Protein AF-A0A4Q3TU62-F1 (afdb_monomer_lite)

Foldseek 3Di:
DDDDPPPDDPPQDDDDPDPQCPDPLDHDDDGDQADCVDPVSVVLVVDPVSVVSVVVVVVVVVVVVVVPPPPPVVVVVVPVPDD

Sequence (83 aa):
MEAADQPLLRRSHRDAGLAVLLAPDVPAVLLEMGFITNPDDERALADPARRRRLMRAVSEGIDRYFREPSAQLQMAASEVQGG

Radius of gyration: 17.19 Å; chains: 1; bounding box: 33×26×53 Å

pLDDT: mean 72.75, std 20.63, range [35.59, 97.5]

Structure (mmCIF, N/CA/C/O backbone):
data_AF-A0A4Q3TU62-F1
#
_entry.id   AF-A0A4Q3TU62-F1
#
loop_
_atom_site.group_PDB
_atom_site.id
_atom_site.type_symbol
_atom_site.label_atom_id
_atom_site.label_alt_id
_atom_site.label_comp_id
_atom_site.label_asym_id
_atom_site.label_entity_id
_atom_site.label_seq_id
_atom_site.pdbx_PDB_ins_code
_atom_site.Cartn_x
_atom_site.Cartn_y
_atom_site.Cartn_z
_atom_site.occupancy
_atom_site.B_iso_or_equiv
_atom_site.auth_seq_id
_atom_site.auth_comp_id
_atom_site.auth_asym_id
_atom_site.auth_atom_id
_atom_site.pdbx_PDB_model_num
ATOM 1 N N . MET A 1 1 ? -12.033 -19.227 -14.886 1.00 43.59 1 MET A N 1
ATOM 2 C CA . MET A 1 1 ? -12.150 -18.519 -13.594 1.00 43.59 1 MET A CA 1
ATOM 3 C C . MET A 1 1 ? -10.790 -18.612 -12.924 1.00 43.59 1 MET A C 1
ATOM 5 O O . MET A 1 1 ? -10.525 -19.589 -12.245 1.00 43.59 1 MET A O 1
ATOM 9 N N . GLU A 1 2 ? -9.886 -17.683 -13.236 1.00 39.78 2 GLU A N 1
ATOM 10 C CA . GLU A 1 2 ? -8.476 -17.766 -12.833 1.00 39.78 2 GLU A CA 1
ATOM 11 C C . GLU A 1 2 ? -8.237 -16.801 -11.669 1.00 39.78 2 GLU A C 1
ATOM 13 O O . GLU A 1 2 ? -8.106 -15.584 -11.830 1.00 39.78 2 GLU A O 1
ATOM 18 N N . ALA A 1 3 ? -8.303 -17.346 -10.457 1.00 47.00 3 ALA A N 1
ATOM 19 C CA . ALA A 1 3 ? -7.883 -16.646 -9.261 1.00 47.00 3 ALA A CA 1
ATOM 20 C C . ALA A 1 3 ? -6.359 -16.508 -9.336 1.00 47.00 3 ALA A C 1
ATOM 22 O O . ALA A 1 3 ? -5.643 -17.481 -9.154 1.00 47.00 3 ALA A O 1
ATOM 23 N N . ALA A 1 4 ? -5.872 -15.315 -9.682 1.00 48.59 4 ALA A N 1
ATOM 24 C CA . ALA A 1 4 ? -4.450 -15.040 -9.713 1.00 48.59 4 ALA A CA 1
ATOM 25 C C . ALA A 1 4 ? -3.787 -15.388 -8.385 1.00 48.59 4 ALA A C 1
ATOM 27 O O . ALA A 1 4 ? -4.063 -14.798 -7.336 1.00 48.59 4 ALA A O 1
ATOM 28 N N . ASP A 1 5 ? -2.887 -16.336 -8.546 1.00 54.97 5 ASP A N 1
ATOM 29 C CA . ASP A 1 5 ? -1.838 -16.771 -7.663 1.00 54.97 5 ASP A CA 1
ATOM 30 C C . ASP A 1 5 ? -0.720 -15.718 -7.719 1.00 54.97 5 ASP A C 1
ATOM 32 O O . ASP A 1 5 ? 0.240 -15.810 -8.481 1.00 54.97 5 ASP A O 1
ATOM 36 N N . GLN A 1 6 ? -0.926 -14.598 -7.026 1.00 57.22 6 GLN A N 1
ATOM 37 C CA . GLN 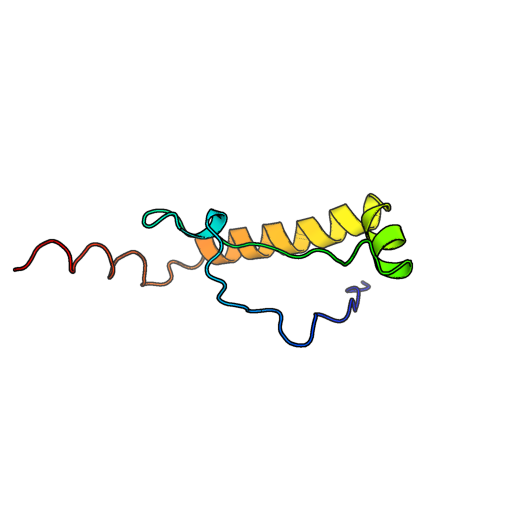A 1 6 ? 0.164 -13.674 -6.722 1.00 57.22 6 GLN A CA 1
ATOM 38 C C . GLN A 1 6 ? 0.682 -14.090 -5.344 1.00 57.22 6 GLN A C 1
ATOM 40 O O . GLN A 1 6 ? -0.083 -13.991 -4.378 1.00 57.22 6 GLN A O 1
ATOM 45 N N . PRO A 1 7 ? 1.922 -14.597 -5.235 1.00 55.91 7 PRO A N 1
ATOM 46 C CA . PRO A 1 7 ? 2.440 -15.085 -3.969 1.00 55.91 7 PRO A CA 1
ATOM 47 C C . PRO A 1 7 ? 2.477 -13.932 -2.968 1.00 55.91 7 PRO A C 1
ATOM 49 O O . PRO A 1 7 ? 3.183 -12.942 -3.156 1.00 55.91 7 PRO A O 1
ATOM 52 N N . LEU A 1 8 ? 1.686 -14.056 -1.903 1.00 63.09 8 LEU A N 1
ATOM 53 C CA . LEU A 1 8 ? 1.720 -13.112 -0.796 1.00 63.09 8 LEU A CA 1
ATOM 54 C C . LEU A 1 8 ? 3.109 -13.146 -0.155 1.00 63.09 8 LEU A C 1
ATOM 56 O O . LEU A 1 8 ? 3.735 -14.203 -0.027 1.00 63.09 8 LEU A O 1
ATOM 60 N N . LEU A 1 9 ? 3.581 -11.984 0.290 1.00 62.78 9 LEU A N 1
ATOM 61 C CA . LEU A 1 9 ? 4.807 -11.898 1.071 1.00 62.78 9 LEU A CA 1
ATOM 62 C C . LEU A 1 9 ? 4.705 -12.836 2.280 1.00 62.78 9 LEU A C 1
ATOM 64 O O . LEU A 1 9 ? 3.699 -12.842 2.989 1.00 62.78 9 LEU A O 1
ATOM 68 N N . ARG A 1 10 ? 5.779 -13.590 2.558 1.00 54.66 10 ARG A N 1
ATOM 69 C CA 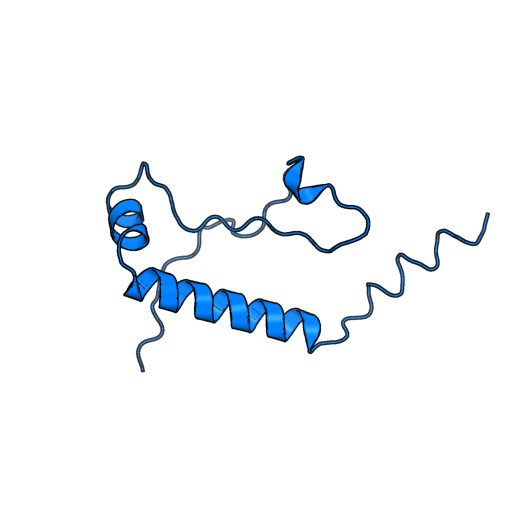. ARG A 1 10 ? 5.870 -14.568 3.668 1.00 54.66 10 ARG A CA 1
ATOM 70 C C . ARG A 1 10 ? 5.505 -14.004 5.056 1.00 54.66 10 ARG A C 1
ATOM 72 O O . ARG A 1 10 ? 5.327 -14.778 5.989 1.00 54.66 10 ARG A O 1
ATOM 79 N N . ARG A 1 11 ? 5.425 -12.678 5.204 1.00 54.78 11 ARG A N 1
ATOM 80 C CA . ARG A 1 11 ? 4.972 -11.947 6.398 1.00 54.78 11 ARG A CA 1
ATOM 81 C C . ARG A 1 11 ? 4.068 -10.786 5.982 1.00 54.78 11 ARG A C 1
ATOM 83 O O . ARG A 1 11 ? 4.535 -9.651 5.900 1.00 54.78 11 ARG A O 1
ATOM 90 N N . SER A 1 12 ? 2.810 -11.096 5.683 1.00 58.12 12 SER A N 1
ATOM 91 C CA . SER A 1 12 ? 1.792 -10.127 5.257 1.00 58.12 12 SER A CA 1
ATOM 92 C C . SER A 1 12 ? 1.238 -9.276 6.404 1.00 58.12 12 SER A C 1
ATOM 94 O O . SER A 1 12 ? 0.821 -8.150 6.164 1.00 58.12 12 SER A O 1
ATOM 96 N N . HIS A 1 13 ? 1.269 -9.778 7.643 1.00 53.97 13 HIS A N 1
ATOM 97 C CA . HIS A 1 13 ? 0.894 -9.022 8.838 1.00 53.97 13 HIS A CA 1
ATOM 98 C C . HIS A 1 13 ? 2.147 -8.505 9.550 1.00 53.97 13 HIS A C 1
ATOM 100 O O . HIS A 1 13 ? 3.043 -9.291 9.883 1.00 53.97 13 HIS A O 1
ATOM 106 N N . ARG A 1 14 ? 2.229 -7.188 9.754 1.00 58.22 14 ARG A N 1
ATOM 107 C CA . ARG A 1 14 ? 3.339 -6.527 10.447 1.00 58.22 14 ARG A CA 1
ATOM 108 C C . ARG A 1 14 ? 2.804 -5.403 11.323 1.00 58.22 14 ARG A C 1
ATOM 110 O O . ARG A 1 14 ? 2.194 -4.475 10.806 1.00 58.22 14 ARG A O 1
ATOM 117 N N . ASP A 1 15 ? 3.130 -5.459 12.607 1.00 56.88 15 ASP A N 1
ATOM 118 C CA . ASP A 1 15 ? 2.970 -4.332 13.519 1.00 56.88 15 ASP A CA 1
ATOM 119 C C . ASP A 1 15 ? 4.217 -3.451 13.396 1.00 56.88 15 ASP A C 1
ATOM 121 O O . ASP A 1 15 ? 5.344 -3.900 13.623 1.00 56.88 15 ASP A O 1
ATOM 125 N N . ALA A 1 16 ? 4.039 -2.206 12.965 1.00 57.44 16 ALA A N 1
ATOM 126 C CA . ALA A 1 16 ? 5.117 -1.238 12.821 1.00 57.44 16 ALA A CA 1
ATOM 127 C C . ALA A 1 16 ? 4.691 0.080 13.473 1.00 57.44 16 ALA A C 1
ATOM 129 O O . ALA A 1 16 ? 3.559 0.519 13.290 1.00 57.44 16 ALA A O 1
ATOM 130 N N . GLY A 1 17 ? 5.601 0.721 14.215 1.00 52.91 17 GLY A N 1
ATOM 131 C CA . GLY A 1 17 ? 5.390 2.026 14.862 1.00 52.91 17 GLY A CA 1
ATOM 132 C C . GLY A 1 17 ? 5.363 3.184 13.864 1.00 52.91 17 GLY A C 1
ATOM 133 O O . GLY A 1 17 ? 6.103 4.154 14.004 1.00 52.91 17 GLY A O 1
ATOM 134 N N . LEU A 1 18 ? 4.575 3.049 12.800 1.00 60.31 18 LEU A N 1
ATOM 135 C CA . LEU A 1 18 ? 4.441 4.052 11.760 1.00 60.31 18 LEU A CA 1
ATOM 136 C C . LEU A 1 18 ? 3.431 5.098 12.224 1.00 60.31 18 LEU A C 1
ATOM 138 O O . LEU A 1 18 ? 2.295 4.761 12.541 1.00 60.31 18 LEU A O 1
ATOM 142 N N . ALA A 1 19 ? 3.831 6.372 12.202 1.00 60.16 19 ALA A N 1
ATOM 143 C CA . ALA A 1 19 ? 2.988 7.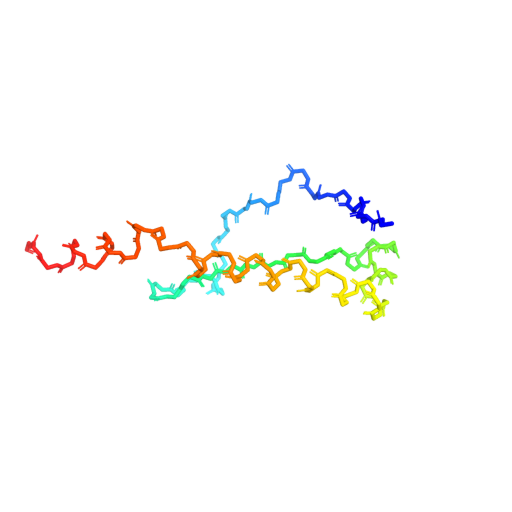514 12.578 1.00 60.16 19 ALA A CA 1
ATOM 144 C C . ALA A 1 19 ? 1.615 7.525 11.879 1.00 60.16 19 ALA A C 1
ATOM 146 O O . ALA A 1 19 ? 0.633 7.993 12.439 1.00 60.16 19 ALA A O 1
ATOM 147 N N . VAL A 1 20 ? 1.534 6.966 10.669 1.00 59.34 20 VAL A N 1
ATOM 148 C CA . VAL A 1 20 ? 0.295 6.854 9.883 1.00 59.34 20 VAL A CA 1
ATOM 149 C C . VAL A 1 20 ? -0.727 5.866 10.467 1.00 59.34 20 VAL A C 1
ATOM 151 O O . VAL A 1 20 ? -1.900 5.934 10.121 1.00 59.34 20 VAL A O 1
ATOM 154 N N . LEU A 1 21 ? -0.304 4.963 11.356 1.00 63.25 21 LEU A N 1
ATOM 155 C CA . LEU A 1 21 ? -1.159 3.962 12.006 1.00 63.25 21 LEU A CA 1
ATOM 156 C C . LEU A 1 21 ? -1.529 4.338 13.450 1.00 63.25 21 LEU A C 1
ATOM 158 O O . LEU A 1 21 ? -2.146 3.546 14.151 1.00 63.25 21 LEU A O 1
ATOM 162 N N . LEU A 1 22 ? -1.153 5.535 13.908 1.00 56.75 22 LEU A N 1
ATOM 163 C CA . LEU A 1 22 ? -1.302 5.986 15.297 1.00 56.75 22 LEU A CA 1
ATOM 164 C C . LEU A 1 22 ? -2.624 6.732 15.570 1.00 56.75 22 LEU A C 1
ATOM 166 O O . LEU A 1 22 ? -2.681 7.548 16.486 1.00 56.75 22 LEU A O 1
ATOM 170 N N . A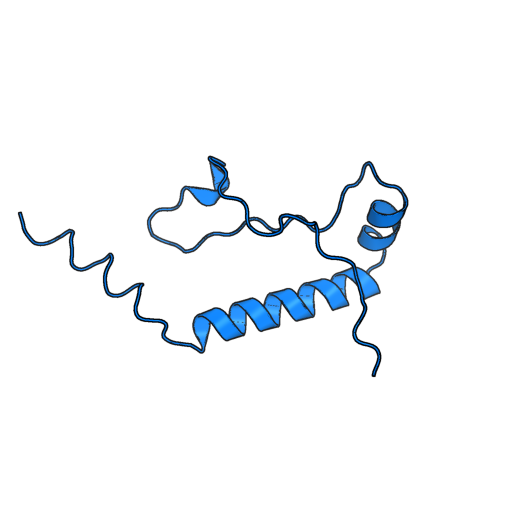LA A 1 23 ? -3.686 6.472 14.800 1.00 59.34 23 ALA A N 1
ATOM 171 C CA . ALA A 1 23 ? -5.022 6.988 15.104 1.00 59.34 23 ALA A CA 1
ATOM 172 C C . ALA A 1 23 ? -5.699 6.077 16.153 1.00 59.34 23 ALA A C 1
ATOM 174 O O . ALA A 1 23 ? -5.994 4.925 15.840 1.00 59.34 23 ALA A O 1
ATOM 175 N N . PRO A 1 24 ? -5.923 6.537 17.399 1.00 58.44 24 PRO A N 1
ATOM 176 C CA . PRO A 1 24 ? -6.448 5.688 18.474 1.00 58.44 24 PRO A CA 1
ATOM 177 C C . PRO A 1 24 ? -7.944 5.364 18.329 1.00 58.44 24 PRO A C 1
ATOM 179 O O . PRO A 1 24 ? -8.442 4.454 18.986 1.00 58.44 24 PRO A O 1
ATOM 182 N N . ASP A 1 25 ? -8.664 6.109 17.494 1.00 70.44 25 ASP A N 1
ATOM 183 C CA . ASP A 1 25 ? -10.121 6.101 17.353 1.00 70.44 25 ASP A CA 1
ATOM 184 C C . ASP A 1 25 ? -10.621 5.481 16.036 1.00 70.44 25 ASP A C 1
ATOM 186 O O . ASP A 1 25 ? -11.822 5.253 15.881 1.00 70.44 25 ASP A O 1
ATOM 190 N N . VAL A 1 26 ? -9.722 5.162 15.096 1.00 74.81 26 VAL A N 1
ATOM 191 C CA . VAL A 1 26 ? -10.070 4.598 13.783 1.00 74.81 26 VAL A CA 1
ATOM 192 C C . VAL A 1 26 ? -9.169 3.402 13.452 1.00 74.81 26 VAL A C 1
ATOM 194 O O . VAL A 1 26 ? -7.947 3.545 13.480 1.00 74.81 26 VAL A O 1
ATOM 197 N N . PRO A 1 27 ? -9.728 2.236 13.064 1.00 78.56 27 PRO A N 1
ATOM 198 C CA . PRO A 1 27 ? -8.932 1.123 12.554 1.00 78.56 27 PRO A CA 1
ATOM 199 C C . PRO A 1 27 ? -8.125 1.547 11.318 1.00 78.56 27 PRO A C 1
ATOM 201 O O . PRO A 1 27 ? -8.699 1.952 10.306 1.00 78.56 27 PRO A O 1
ATOM 204 N N . ALA A 1 28 ? -6.798 1.435 11.387 1.00 82.56 28 ALA A N 1
ATOM 205 C CA . ALA A 1 28 ? -5.891 1.822 10.311 1.00 82.56 28 ALA A CA 1
ATOM 206 C C . ALA A 1 28 ? -4.996 0.650 9.894 1.00 82.56 28 ALA A C 1
ATOM 208 O O . ALA A 1 28 ? -4.461 -0.072 10.734 1.00 82.56 28 ALA A O 1
ATOM 209 N N . VAL A 1 29 ? -4.803 0.480 8.584 1.00 84.31 29 VAL A N 1
ATOM 210 C CA . VAL A 1 29 ? -3.881 -0.509 8.010 1.00 84.31 29 VAL A CA 1
ATOM 211 C C . VAL A 1 29 ? -3.049 0.127 6.902 1.00 84.31 29 VAL A C 1
ATOM 213 O O . VAL A 1 29 ? -3.536 0.971 6.150 1.00 84.31 29 VAL A O 1
ATOM 216 N N . LEU A 1 30 ? -1.793 -0.301 6.777 1.00 86.94 30 LEU A N 1
ATOM 217 C CA . LEU A 1 30 ? -0.927 0.045 5.654 1.00 86.94 30 LEU A CA 1
ATOM 218 C C . LEU A 1 30 ? -0.782 -1.183 4.760 1.00 86.94 30 LEU A C 1
ATOM 220 O O . LEU A 1 30 ? -0.370 -2.246 5.223 1.00 86.94 30 LEU A O 1
ATOM 224 N N . LEU A 1 31 ? -1.105 -1.027 3.477 1.00 87.38 31 LEU A N 1
ATOM 225 C CA . LEU A 1 31 ? -0.972 -2.084 2.481 1.00 87.38 31 LEU A CA 1
ATOM 226 C C . LEU A 1 31 ? 0.236 -1.822 1.582 1.00 87.38 31 LEU A C 1
ATOM 228 O O . LEU A 1 31 ? 0.279 -0.831 0.854 1.00 87.38 31 LEU A O 1
ATOM 232 N N . GLU A 1 32 ? 1.184 -2.752 1.581 1.00 91.25 32 GLU A N 1
ATOM 233 C CA . GLU A 1 32 ? 2.276 -2.781 0.612 1.00 91.25 32 GLU A CA 1
ATOM 234 C C . GLU A 1 32 ? 1.830 -3.553 -0.639 1.00 91.25 32 GLU A C 1
ATOM 236 O O . GLU A 1 32 ? 1.503 -4.736 -0.570 1.00 91.25 32 GLU A O 1
ATOM 241 N N . MET A 1 33 ? 1.766 -2.870 -1.785 1.00 89.56 33 MET A N 1
ATOM 242 C CA . MET A 1 33 ? 1.242 -3.441 -3.038 1.00 89.56 33 MET A CA 1
ATOM 243 C C . MET A 1 33 ? 2.320 -4.099 -3.919 1.00 89.56 33 MET A C 1
ATOM 245 O O . MET A 1 33 ? 1.974 -4.757 -4.896 1.00 89.56 33 MET A O 1
ATOM 249 N N . GLY A 1 34 ? 3.601 -3.898 -3.598 1.00 90.81 34 GLY A N 1
ATOM 250 C CA . GLY A 1 34 ? 4.769 -4.381 -4.343 1.00 90.81 34 GLY A CA 1
ATOM 251 C C . GLY A 1 34 ? 5.983 -3.468 -4.138 1.00 90.81 34 GLY A C 1
ATOM 252 O O . GLY A 1 34 ? 5.848 -2.374 -3.583 1.00 90.81 34 GLY A O 1
ATOM 253 N N . PHE A 1 35 ? 7.159 -3.893 -4.604 1.00 93.62 35 PHE A N 1
ATOM 254 C CA . PHE A 1 35 ? 8.404 -3.125 -4.490 1.00 93.62 35 PHE A CA 1
ATOM 255 C C . PHE A 1 35 ? 8.791 -2.471 -5.820 1.00 93.62 35 PHE A C 1
ATOM 257 O O . PHE A 1 35 ? 9.099 -3.165 -6.779 1.00 93.62 35 PHE A O 1
ATOM 264 N N . ILE A 1 36 ? 8.895 -1.138 -5.876 1.00 92.75 36 ILE A N 1
ATOM 265 C CA . ILE A 1 36 ? 9.355 -0.426 -7.092 1.00 92.75 36 ILE A CA 1
ATOM 266 C C . ILE A 1 36 ? 10.786 -0.825 -7.495 1.00 92.75 36 ILE A C 1
ATOM 268 O O . ILE A 1 36 ? 11.139 -0.787 -8.665 1.00 92.75 36 ILE A O 1
ATOM 272 N N . THR A 1 37 ? 11.614 -1.255 -6.541 1.00 93.81 37 THR A N 1
ATOM 273 C CA . THR A 1 37 ? 12.968 -1.760 -6.817 1.00 93.81 37 THR A CA 1
ATOM 274 C C . THR A 1 37 ? 12.981 -3.136 -7.483 1.00 93.81 37 THR A C 1
ATOM 276 O O . THR A 1 37 ? 14.024 -3.551 -7.986 1.00 93.81 37 THR A O 1
ATOM 279 N N . ASN A 1 38 ? 11.854 -3.852 -7.485 1.00 94.06 38 ASN A N 1
ATOM 280 C CA . ASN A 1 38 ? 11.691 -5.109 -8.195 1.00 94.06 38 ASN A CA 1
ATOM 281 C C . ASN A 1 38 ? 11.041 -4.834 -9.570 1.00 94.06 38 ASN A C 1
ATOM 283 O O . ASN A 1 38 ? 9.890 -4.400 -9.616 1.00 94.06 38 ASN A O 1
ATOM 287 N N . PRO A 1 39 ? 11.723 -5.127 -10.694 1.00 95.25 39 PRO A N 1
ATOM 288 C CA . PRO A 1 39 ? 11.199 -4.842 -12.033 1.00 95.25 39 PRO A CA 1
ATOM 289 C C . PRO A 1 39 ? 9.884 -5.554 -12.385 1.00 95.25 39 PRO A C 1
ATOM 291 O O . PRO A 1 39 ? 9.136 -5.073 -13.238 1.00 95.25 39 PRO A O 1
ATOM 294 N N . ASP A 1 40 ? 9.607 -6.721 -11.797 1.00 95.00 40 ASP A N 1
ATOM 295 C CA . ASP A 1 40 ? 8.344 -7.434 -12.016 1.00 95.00 40 ASP A CA 1
ATOM 296 C C . ASP A 1 40 ? 7.190 -6.747 -11.283 1.00 95.00 40 ASP A C 1
ATOM 298 O O . ASP A 1 40 ? 6.125 -6.540 -11.873 1.00 95.00 40 ASP A O 1
ATOM 302 N N . ASP A 1 41 ? 7.421 -6.336 -10.036 1.00 94.25 41 ASP A N 1
ATOM 303 C CA . ASP A 1 41 ? 6.442 -5.597 -9.239 1.00 94.25 41 ASP A CA 1
ATOM 304 C C . ASP A 1 41 ? 6.195 -4.208 -9.827 1.00 94.25 41 ASP A C 1
ATOM 306 O O . ASP A 1 41 ? 5.045 -3.796 -9.941 1.00 94.25 41 ASP A O 1
ATOM 310 N N . GLU A 1 42 ? 7.237 -3.500 -10.268 1.00 96.38 42 GLU A N 1
ATOM 311 C CA . GLU A 1 42 ? 7.105 -2.202 -10.937 1.00 96.38 42 GLU A CA 1
ATOM 312 C C . GLU A 1 42 ? 6.196 -2.311 -12.171 1.00 96.38 42 GLU A C 1
ATOM 314 O O . GLU A 1 42 ? 5.232 -1.552 -12.315 1.00 96.38 42 GLU A O 1
ATOM 319 N N . ARG A 1 43 ? 6.436 -3.314 -13.029 1.00 96.38 43 ARG A N 1
ATOM 320 C CA . ARG A 1 43 ? 5.586 -3.590 -14.197 1.00 96.38 43 ARG A CA 1
ATOM 321 C C . ARG A 1 43 ? 4.154 -3.937 -13.794 1.00 96.38 43 ARG A C 1
ATOM 323 O O . ARG A 1 43 ? 3.208 -3.453 -14.418 1.00 96.38 43 ARG A O 1
ATOM 330 N N . ALA A 1 44 ? 3.976 -4.753 -12.758 1.00 93.81 44 ALA A N 1
ATOM 331 C CA . ALA A 1 44 ? 2.656 -5.119 -12.258 1.00 93.81 44 ALA A CA 1
ATOM 332 C C . ALA A 1 44 ? 1.900 -3.916 -11.664 1.00 93.81 44 ALA A C 1
ATOM 334 O O . ALA A 1 44 ? 0.692 -3.787 -11.877 1.00 93.81 44 ALA A O 1
ATOM 335 N N . LEU A 1 45 ? 2.604 -3.022 -10.967 1.00 94.88 45 LEU A N 1
ATOM 336 C CA . LEU A 1 45 ? 2.069 -1.788 -10.397 1.00 94.88 45 LEU A CA 1
ATOM 337 C C . LEU A 1 45 ? 1.761 -0.749 -11.475 1.00 94.88 45 LEU A C 1
ATOM 339 O O . LEU A 1 45 ? 0.811 0.013 -11.306 1.00 94.88 45 LEU A O 1
ATOM 343 N N . ALA A 1 46 ? 2.485 -0.737 -12.597 1.00 95.62 46 ALA A N 1
ATOM 344 C CA . ALA A 1 46 ? 2.202 0.127 -13.743 1.00 95.62 46 ALA A CA 1
ATOM 345 C C . ALA A 1 46 ? 0.950 -0.310 -14.535 1.00 95.62 46 ALA A C 1
ATOM 347 O O . ALA A 1 46 ? 0.266 0.541 -15.113 1.00 95.62 46 ALA A O 1
ATOM 348 N N . ASP A 1 47 ? 0.565 -1.589 -14.484 1.00 97.50 47 ASP A N 1
ATOM 349 C CA . ASP A 1 47 ? -0.601 -2.141 -15.189 1.00 97.50 47 ASP A CA 1
ATOM 350 C C . ASP A 1 47 ? -1.949 -1.821 -14.484 1.00 97.50 47 ASP A C 1
ATOM 352 O O . ASP A 1 47 ? -2.230 -2.315 -13.382 1.00 97.50 47 ASP A O 1
ATOM 356 N N . PRO A 1 48 ? -2.854 -1.044 -15.120 1.00 96.88 48 PRO A N 1
ATOM 357 C CA . PRO A 1 48 ? -4.165 -0.724 -14.555 1.00 96.88 48 PRO A CA 1
ATOM 358 C C . PRO A 1 48 ? -5.065 -1.938 -14.300 1.00 96.88 48 PRO A C 1
ATOM 360 O O . PRO A 1 48 ? -5.853 -1.915 -13.352 1.00 96.88 48 PRO A O 1
ATOM 363 N N . ALA A 1 49 ? -4.993 -2.985 -15.125 1.00 96.62 49 ALA A N 1
ATOM 364 C CA . ALA A 1 49 ? -5.827 -4.174 -14.968 1.00 96.62 49 ALA A CA 1
ATOM 365 C C . ALA A 1 49 ? -5.423 -4.958 -13.712 1.00 96.62 49 ALA A C 1
ATOM 367 O O . ALA A 1 49 ? -6.285 -5.350 -12.918 1.00 96.62 49 ALA A O 1
ATOM 368 N N . ARG A 1 50 ? -4.113 -5.100 -13.478 1.00 94.00 50 ARG A N 1
ATOM 369 C CA . ARG A 1 50 ? -3.568 -5.706 -12.254 1.00 94.00 50 ARG A CA 1
ATOM 370 C C . ARG A 1 50 ? -3.937 -4.911 -11.011 1.00 94.00 50 ARG A C 1
ATOM 372 O O . ARG A 1 50 ? -4.472 -5.501 -10.071 1.00 94.00 50 ARG A O 1
ATOM 379 N N . ARG A 1 51 ? -3.769 -3.582 -11.029 1.00 95.31 51 ARG A N 1
ATOM 380 C CA . ARG A 1 51 ? -4.196 -2.723 -9.909 1.00 95.31 51 ARG A CA 1
ATOM 381 C C . ARG A 1 51 ? -5.687 -2.869 -9.604 1.00 95.31 51 ARG A C 1
ATOM 383 O O . ARG A 1 51 ? -6.057 -3.035 -8.447 1.00 95.31 51 ARG A O 1
ATOM 390 N N . ARG A 1 52 ? -6.552 -2.871 -10.626 1.00 96.75 52 ARG A N 1
ATOM 391 C CA . ARG A 1 52 ? -8.005 -3.069 -10.441 1.00 96.75 52 ARG A CA 1
ATOM 392 C C . ARG A 1 52 ? -8.322 -4.412 -9.795 1.00 96.75 52 ARG A C 1
ATOM 394 O O . ARG A 1 52 ? -9.192 -4.484 -8.931 1.00 96.75 52 ARG A O 1
ATOM 401 N N . ARG A 1 53 ? -7.625 -5.472 -10.205 1.00 95.38 53 ARG A N 1
ATOM 402 C CA . ARG A 1 53 ? -7.809 -6.803 -9.627 1.00 95.38 53 ARG A CA 1
ATOM 403 C C . ARG A 1 53 ? -7.375 -6.850 -8.159 1.00 95.38 53 ARG A C 1
ATOM 405 O O . ARG A 1 53 ? -8.109 -7.401 -7.346 1.00 95.38 53 ARG A O 1
ATOM 412 N N . LEU A 1 54 ? -6.228 -6.256 -7.828 1.00 93.69 54 LEU A N 1
ATOM 413 C CA . LEU A 1 54 ? -5.742 -6.149 -6.450 1.00 93.69 54 LEU A CA 1
ATOM 414 C C . LEU A 1 54 ? -6.741 -5.374 -5.576 1.00 93.69 54 LEU A C 1
ATOM 416 O O . LEU A 1 54 ? -7.177 -5.868 -4.541 1.00 93.69 54 LEU A O 1
ATOM 420 N N . MET A 1 55 ? -7.166 -4.193 -6.031 1.00 95.50 55 MET A N 1
ATOM 421 C CA . MET A 1 55 ? -8.078 -3.326 -5.276 1.00 95.50 55 MET A CA 1
ATOM 422 C C . MET A 1 55 ? -9.474 -3.923 -5.092 1.00 95.50 55 MET A C 1
ATOM 424 O O . MET A 1 55 ? -10.124 -3.642 -4.089 1.00 95.50 55 MET A O 1
ATOM 428 N N . ARG A 1 56 ? -9.930 -4.792 -6.003 1.00 97.06 56 ARG A N 1
ATOM 429 C CA . ARG A 1 56 ? -11.169 -5.553 -5.801 1.00 97.06 56 ARG A CA 1
ATOM 430 C C . ARG A 1 56 ? -11.083 -6.442 -4.558 1.00 97.06 56 ARG A C 1
ATOM 432 O O . ARG A 1 56 ? -11.988 -6.402 -3.735 1.00 97.06 56 ARG A O 1
ATOM 439 N N . ALA A 1 57 ? -9.987 -7.183 -4.396 1.00 94.94 57 ALA A N 1
ATOM 440 C CA . ALA A 1 57 ? -9.789 -8.030 -3.221 1.00 94.94 57 ALA A CA 1
ATOM 441 C C . ALA A 1 57 ? -9.681 -7.203 -1.927 1.00 94.94 57 ALA A C 1
ATOM 443 O O . ALA A 1 57 ? -10.217 -7.602 -0.895 1.00 94.94 57 ALA A O 1
ATOM 444 N N . VAL A 1 58 ? -9.040 -6.030 -1.991 1.00 94.31 58 VAL A N 1
ATOM 445 C CA . VAL A 1 58 ? -8.975 -5.089 -0.859 1.00 94.31 58 VAL A CA 1
ATOM 446 C C . VAL A 1 58 ? -10.372 -4.605 -0.466 1.00 94.31 58 VAL A C 1
ATOM 448 O O . VAL A 1 58 ? -10.730 -4.689 0.705 1.00 94.31 58 VAL A O 1
ATOM 451 N N . SER A 1 59 ? -11.182 -4.166 -1.435 1.00 95.25 59 SER A N 1
ATOM 452 C CA . SER A 1 59 ? -12.563 -3.728 -1.192 1.00 95.25 59 SER A CA 1
ATOM 453 C C . SER A 1 59 ? -13.403 -4.838 -0.565 1.00 95.25 59 SER A C 1
ATOM 455 O O . SER A 1 59 ? -14.078 -4.607 0.430 1.00 95.25 59 SER A O 1
ATOM 457 N N . GLU A 1 60 ? -13.315 -6.062 -1.091 1.00 94.50 60 GLU A N 1
ATOM 458 C CA . G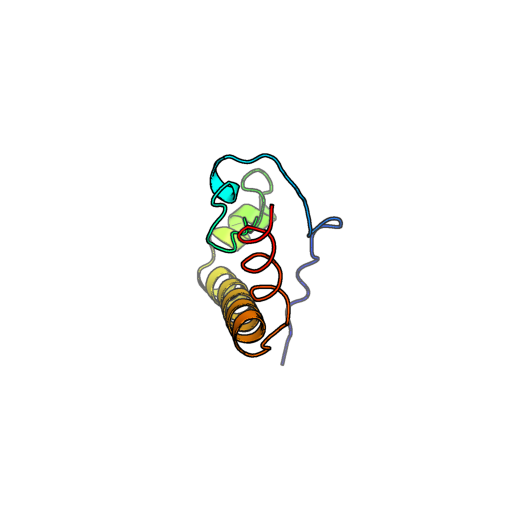LU A 1 60 ? -14.038 -7.214 -0.541 1.00 94.50 60 GLU A CA 1
ATOM 459 C C . GLU A 1 60 ? -13.618 -7.534 0.904 1.00 94.50 60 GLU A C 1
ATOM 461 O O . GLU A 1 60 ? -14.456 -7.943 1.713 1.00 94.50 60 GLU A O 1
ATOM 466 N N . GLY A 1 61 ? -12.336 -7.345 1.235 1.00 91.81 61 GLY A N 1
ATOM 467 C CA . GLY A 1 61 ? -11.807 -7.488 2.592 1.00 91.81 61 GLY A CA 1
ATOM 468 C C . GLY A 1 61 ? -12.334 -6.420 3.551 1.00 91.81 61 GLY A C 1
ATOM 469 O O . GLY A 1 61 ? -12.778 -6.760 4.646 1.00 91.81 61 GLY A O 1
ATOM 470 N N . ILE A 1 62 ? -12.356 -5.155 3.119 1.00 90.69 62 ILE A N 1
ATOM 471 C CA . ILE A 1 62 ? -12.950 -4.040 3.876 1.00 90.69 62 ILE A CA 1
ATOM 472 C C . ILE A 1 62 ? -14.438 -4.311 4.125 1.00 90.69 62 ILE A C 1
ATOM 474 O O . ILE A 1 62 ? -14.896 -4.270 5.266 1.00 90.69 62 ILE A O 1
ATOM 478 N N . ASP A 1 63 ? -15.183 -4.681 3.082 1.00 92.81 63 ASP A N 1
ATOM 479 C CA . ASP A 1 63 ? -16.606 -4.995 3.205 1.00 92.81 63 ASP A CA 1
ATOM 480 C C . ASP A 1 63 ? -16.848 -6.179 4.146 1.00 92.81 63 ASP A C 1
ATOM 482 O O . ASP A 1 63 ? -17.885 -6.251 4.799 1.00 92.81 63 ASP A O 1
ATOM 486 N N . ARG A 1 64 ? -15.941 -7.161 4.195 1.00 90.50 64 ARG A N 1
ATOM 487 C CA . ARG A 1 64 ? -16.043 -8.289 5.132 1.00 90.50 64 ARG A CA 1
ATOM 488 C C . ARG A 1 64 ? -15.828 -7.835 6.571 1.00 90.50 64 ARG A C 1
ATOM 490 O O . ARG A 1 64 ? -16.648 -8.173 7.415 1.00 90.50 64 ARG A O 1
ATOM 497 N N . TYR A 1 65 ? -14.790 -7.037 6.816 1.00 85.81 65 TYR A N 1
ATOM 498 C CA . TYR A 1 65 ? -14.482 -6.491 8.138 1.00 85.81 65 TYR A CA 1
ATOM 499 C C . TYR A 1 65 ? -15.664 -5.718 8.739 1.00 85.81 65 TYR A C 1
ATOM 501 O O . TYR A 1 65 ? -15.954 -5.869 9.917 1.00 85.81 65 TYR A O 1
ATOM 509 N N . PHE A 1 66 ? -16.390 -4.942 7.927 1.00 85.88 66 PHE A N 1
ATOM 510 C CA . PHE A 1 66 ? -17.556 -4.189 8.403 1.00 85.88 66 PHE A CA 1
ATOM 511 C C . PHE A 1 66 ? -18.880 -4.972 8.385 1.00 85.88 66 PHE A C 1
ATOM 513 O O . PHE A 1 66 ? -19.830 -4.564 9.053 1.00 85.88 66 PHE A O 1
ATOM 520 N N . ARG A 1 67 ? -18.981 -6.075 7.628 1.00 85.88 67 ARG A N 1
ATOM 521 C CA . ARG A 1 67 ? -20.179 -6.941 7.611 1.00 85.88 67 ARG A CA 1
ATOM 522 C C . ARG A 1 67 ? -20.222 -7.924 8.768 1.00 85.88 67 ARG A C 1
ATOM 524 O O . ARG A 1 67 ? -21.31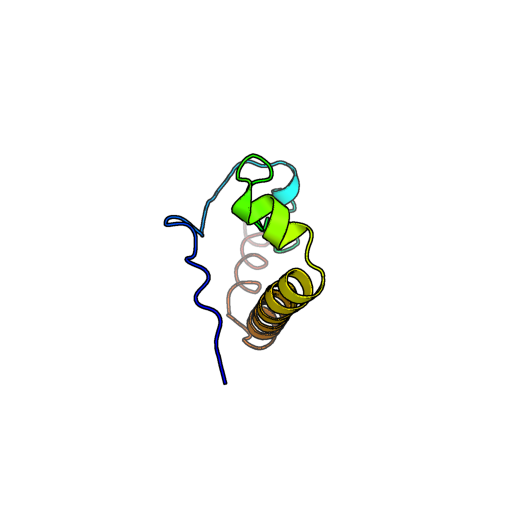4 -8.304 9.182 1.00 85.88 67 ARG A O 1
ATOM 531 N N . GLU A 1 68 ? -19.070 -8.354 9.262 1.00 73.56 68 GLU A N 1
ATOM 532 C CA . GLU A 1 68 ? -18.986 -9.125 10.494 1.00 73.56 68 GLU A CA 1
ATOM 533 C C . GLU A 1 68 ? -18.944 -8.134 11.662 1.00 73.56 68 GLU A C 1
ATOM 535 O O . GLU A 1 68 ? -17.954 -7.422 11.813 1.00 73.56 68 GLU A O 1
ATOM 540 N N . PRO A 1 69 ? -19.984 -8.046 12.514 1.00 56.00 69 PRO A N 1
ATOM 541 C CA . PRO A 1 69 ? -19.891 -7.277 13.743 1.00 56.00 69 PRO A CA 1
ATOM 542 C C . PRO A 1 69 ? -19.011 -8.068 14.717 1.00 56.00 69 PRO A C 1
ATOM 544 O O . PRO A 1 69 ? -19.493 -8.693 15.662 1.00 56.00 69 PRO A O 1
ATOM 547 N N . SER A 1 70 ? -17.702 -8.102 14.474 1.00 54.22 70 SER A N 1
ATOM 548 C CA . SER A 1 70 ? -16.743 -8.679 15.405 1.00 54.22 70 SER A CA 1
ATOM 549 C C . SER A 1 70 ? -16.612 -7.730 16.595 1.00 54.22 70 SER A C 1
ATOM 551 O O . SER A 1 70 ? -15.811 -6.802 16.559 1.00 54.22 70 SER A O 1
ATOM 553 N N . ALA A 1 71 ? -17.494 -7.904 17.582 1.00 50.09 71 ALA A N 1
ATOM 554 C CA . ALA A 1 71 ? -17.283 -7.989 19.036 1.00 50.09 71 ALA A CA 1
ATOM 555 C C . ALA A 1 71 ? -16.171 -7.179 19.761 1.00 50.09 71 ALA A C 1
ATOM 557 O O . ALA A 1 71 ? -15.983 -7.385 20.954 1.00 50.09 71 ALA A O 1
ATOM 558 N N . GLN A 1 72 ? -15.420 -6.277 19.128 1.00 48.09 72 GLN A N 1
ATOM 559 C CA . GLN A 1 72 ? -14.172 -5.730 19.684 1.00 48.09 72 GLN A CA 1
ATOM 560 C C . GLN A 1 72 ? -14.095 -4.201 19.682 1.00 48.09 72 GLN A C 1
ATOM 562 O O . GLN A 1 72 ? -13.385 -3.653 20.519 1.00 48.09 72 GLN A O 1
ATOM 567 N N . LEU A 1 73 ? -14.906 -3.488 18.889 1.00 49.72 73 LEU A N 1
ATOM 568 C CA . LEU A 1 73 ? -15.055 -2.038 19.093 1.00 49.72 73 LEU A CA 1
ATOM 569 C C . LEU A 1 73 ? -15.902 -1.711 20.345 1.00 49.72 73 LEU A C 1
ATOM 571 O O . LEU A 1 73 ? -15.798 -0.619 20.890 1.00 49.72 73 LEU A O 1
ATOM 575 N N . GLN A 1 74 ? -16.695 -2.671 20.846 1.00 41.38 74 GLN A N 1
ATOM 576 C CA . GLN A 1 74 ? -17.461 -2.523 22.093 1.00 41.38 74 GLN A CA 1
ATOM 577 C C . GLN A 1 74 ? -16.626 -2.707 23.369 1.00 41.38 74 GLN A C 1
ATOM 579 O O . GLN A 1 74 ? -17.049 -2.203 24.401 1.00 41.38 74 GLN A O 1
ATOM 584 N N . MET A 1 75 ? -15.454 -3.361 23.328 1.00 44.03 75 MET A N 1
ATOM 585 C CA . MET A 1 75 ? -14.640 -3.561 24.542 1.00 44.03 75 MET A CA 1
ATOM 586 C C . MET A 1 75 ? -13.721 -2.369 24.851 1.00 44.03 75 MET A C 1
ATOM 588 O O . MET A 1 75 ? -13.572 -2.003 26.013 1.00 44.03 75 MET A O 1
ATOM 592 N N . ALA A 1 76 ? -13.176 -1.701 23.825 1.00 42.22 76 ALA A N 1
ATOM 593 C CA . ALA A 1 76 ? -12.261 -0.568 24.016 1.00 42.22 76 ALA A CA 1
ATOM 594 C C . ALA A 1 76 ? -12.951 0.695 24.574 1.00 42.22 76 ALA A C 1
ATOM 596 O O . ALA A 1 76 ? -12.317 1.504 25.246 1.00 42.22 76 ALA A O 1
ATOM 597 N N . ALA A 1 77 ? -14.256 0.863 24.335 1.00 44.47 77 ALA A N 1
ATOM 598 C CA . ALA A 1 77 ? -15.016 1.999 24.861 1.00 44.47 77 ALA A CA 1
ATOM 599 C C . ALA A 1 77 ? -15.452 1.812 26.329 1.00 44.47 77 ALA A C 1
ATOM 601 O O . ALA A 1 77 ? -15.740 2.795 27.009 1.00 44.47 77 ALA A O 1
ATOM 602 N N . SER A 1 78 ? -15.494 0.571 26.831 1.00 41.38 78 SER A N 1
ATOM 603 C CA . SER A 1 78 ? -15.971 0.256 28.185 1.00 41.38 78 SER A CA 1
ATOM 604 C C . SER A 1 78 ? -14.901 0.306 29.282 1.00 41.38 78 SER A C 1
ATOM 606 O O . SER A 1 78 ? -15.263 0.316 30.453 1.00 41.38 78 SER A O 1
ATOM 608 N N . GLU A 1 79 ? -13.609 0.388 28.949 1.00 46.28 79 GLU A N 1
ATOM 609 C CA . GLU A 1 79 ? -12.528 0.450 29.955 1.00 46.28 79 GLU A CA 1
ATOM 610 C C . GLU A 1 79 ? -12.108 1.883 30.333 1.00 46.28 79 GLU A C 1
ATOM 612 O O . GLU A 1 79 ? -11.380 2.073 31.302 1.00 46.28 79 GLU A O 1
ATOM 617 N N . VAL A 1 80 ? -12.602 2.915 29.634 1.00 51.34 80 VAL A N 1
ATOM 618 C CA . VAL A 1 80 ? -12.244 4.325 29.917 1.00 51.34 80 VAL A CA 1
ATOM 619 C C . VAL A 1 80 ? -13.237 5.015 30.877 1.00 51.34 80 VAL A C 1
ATOM 621 O O . VAL A 1 80 ? -12.998 6.131 31.329 1.00 51.34 80 VAL A O 1
ATOM 624 N N . GLN A 1 81 ? -14.332 4.352 31.267 1.00 43.09 81 GLN A N 1
ATOM 625 C CA . GLN A 1 81 ? -15.280 4.840 32.285 1.00 43.09 81 GLN A CA 1
ATOM 626 C C . GLN A 1 81 ? -15.376 3.857 33.457 1.00 43.09 81 GLN A C 1
ATOM 628 O O . GLN A 1 81 ? -16.373 3.164 33.633 1.00 43.09 81 GLN A O 1
ATOM 633 N N . GLY A 1 82 ? -14.326 3.794 34.272 1.00 45.50 82 GLY A N 1
ATOM 634 C CA . GLY A 1 82 ? -14.348 3.011 35.506 1.00 45.50 82 GLY A CA 1
ATOM 635 C C . GLY A 1 82 ? -13.009 3.000 36.233 1.00 45.50 82 GLY A C 1
ATOM 636 O O . GLY A 1 82 ? -12.309 1.994 36.190 1.00 45.50 82 GLY A O 1
ATOM 637 N N . GLY A 1 83 ? -12.670 4.106 36.903 1.00 35.59 83 GLY A N 1
ATOM 638 C CA . GLY A 1 83 ? -11.495 4.223 37.775 1.00 35.59 83 GLY A CA 1
ATOM 639 C C . GLY A 1 83 ? -11.145 5.661 38.100 1.00 35.59 83 GLY A C 1
ATOM 640 O O . GLY A 1 83 ? -10.276 6.205 37.389 1.00 35.59 83 GLY A O 1
#

Secondary structure (DSSP, 8-state):
------PPPS--------GGG--SSS---------TTSHHHHHHHH-HHHHHHHHHHHHHHHHHHHHS--TTHHHHTTSSS--